Protein AF-A0A4Y8C9Y6-F1 (afdb_monomer_lite)

Foldseek 3Di:
DVVLLVVQLVVLCVQVPAQWDADPVRDIDHPDPVRCPCSVVDVLSSLRSLLRVLVVLLVVLLCCLQPPPDPVSLVVSLVSNLVSLVRNVCSVVSNVVDLQQDWDWDADPVRDTDIDGSVVVVVCVVPVVNVVVVVVVVVLSVQLSVCSNVSPSPSDD

Radius of gyration: 19.3 Å; chains: 1; bounding box: 46×31×55 Å

Structure (mmCIF, N/CA/C/O backbone):
data_AF-A0A4Y8C9Y6-F1
#
_entry.id   AF-A0A4Y8C9Y6-F1
#
loop_
_atom_site.group_PDB
_atom_site.id
_atom_site.type_symbol
_atom_site.label_atom_id
_atom_site.label_alt_id
_atom_site.label_comp_id
_atom_site.label_asym_id
_atom_site.label_entity_id
_atom_site.label_seq_id
_atom_site.pdbx_PDB_ins_code
_atom_site.Cartn_x
_atom_site.Cartn_y
_atom_site.Cartn_z
_atom_site.occupancy
_atom_site.B_iso_or_equiv
_atom_site.auth_seq_id
_atom_site.auth_comp_id
_atom_site.auth_asym_id
_atom_site.auth_atom_id
_atom_site.pdbx_PDB_model_num
ATOM 1 N N . TYR A 1 1 ? -17.500 -7.269 -3.428 1.00 87.00 1 TYR A N 1
ATOM 2 C CA . TYR A 1 1 ? -16.064 -6.973 -3.212 1.00 87.00 1 TYR A CA 1
ATOM 3 C C . TYR A 1 1 ? -15.171 -7.367 -4.379 1.00 87.00 1 TYR A C 1
ATOM 5 O O . TYR A 1 1 ? -14.105 -6.780 -4.481 1.00 87.00 1 TYR A O 1
ATOM 13 N N . LEU A 1 2 ? -15.595 -8.284 -5.264 1.00 94.50 2 LEU A N 1
ATOM 14 C CA . LEU A 1 2 ? -14.816 -8.652 -6.450 1.00 94.50 2 LEU A CA 1
ATOM 15 C C . LEU A 1 2 ? -14.396 -7.427 -7.280 1.00 94.50 2 LEU A C 1
ATOM 17 O O . LEU A 1 2 ? -13.225 -7.300 -7.587 1.00 94.50 2 LEU A O 1
ATOM 21 N N . GLY A 1 3 ? -15.302 -6.473 -7.530 1.00 95.94 3 GLY A N 1
ATOM 22 C CA . GLY A 1 3 ? -14.956 -5.238 -8.251 1.00 95.94 3 GLY A CA 1
ATOM 23 C C . GLY A 1 3 ? -13.822 -4.432 -7.602 1.00 95.94 3 GLY A C 1
ATOM 24 O O . GLY A 1 3 ? -12.874 -4.071 -8.280 1.00 95.94 3 GLY A O 1
ATOM 25 N N . VAL A 1 4 ? -13.863 -4.216 -6.280 1.00 96.88 4 VAL A N 1
ATOM 26 C CA . VAL A 1 4 ? -12.798 -3.496 -5.547 1.00 96.88 4 VAL A CA 1
ATOM 27 C C . VAL A 1 4 ? -11.464 -4.235 -5.643 1.00 96.88 4 VAL A C 1
ATOM 29 O O . VAL A 1 4 ? -10.428 -3.617 -5.862 1.00 96.88 4 VAL A O 1
ATOM 32 N N . PHE A 1 5 ? -11.502 -5.562 -5.515 1.00 97.81 5 PHE A N 1
ATOM 33 C CA . PHE A 1 5 ? -10.317 -6.399 -5.658 1.00 97.81 5 PHE A CA 1
ATOM 34 C C . PHE A 1 5 ? -9.719 -6.298 -7.067 1.00 97.81 5 PHE A C 1
ATOM 36 O O . PHE A 1 5 ? -8.530 -6.025 -7.198 1.00 97.81 5 PHE A O 1
ATOM 43 N N . LEU A 1 6 ? -10.543 -6.458 -8.109 1.00 96.88 6 LEU A N 1
ATOM 44 C CA . LEU A 1 6 ? -10.109 -6.389 -9.507 1.00 96.88 6 LEU A CA 1
ATOM 45 C C . LEU A 1 6 ? -9.562 -5.004 -9.870 1.00 96.88 6 LEU A C 1
ATOM 47 O O . LEU A 1 6 ? -8.532 -4.921 -10.530 1.00 96.88 6 LEU A O 1
ATOM 51 N N . ILE A 1 7 ? -10.18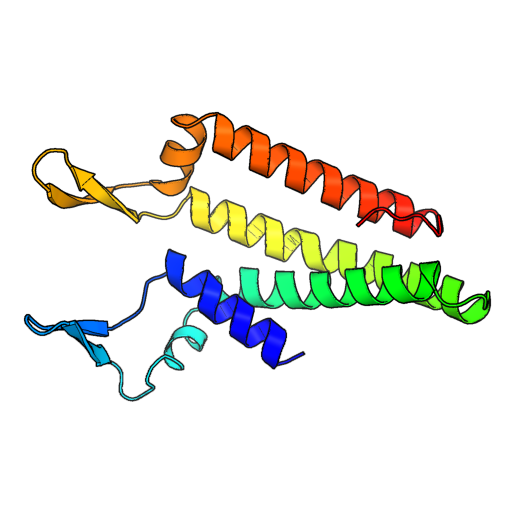9 -3.926 -9.384 1.00 96.50 7 ILE A N 1
ATOM 52 C CA . ILE A 1 7 ? -9.666 -2.561 -9.545 1.00 96.50 7 ILE A CA 1
ATOM 53 C C . ILE A 1 7 ? -8.294 -2.442 -8.880 1.00 96.50 7 ILE A C 1
ATOM 55 O O . ILE A 1 7 ? -7.378 -1.887 -9.474 1.00 96.50 7 ILE A O 1
ATOM 59 N N . GLY A 1 8 ? -8.115 -2.988 -7.677 1.00 96.88 8 GLY A N 1
ATOM 60 C CA . GLY A 1 8 ? -6.812 -2.956 -7.019 1.00 96.88 8 GLY A CA 1
ATOM 61 C C . GLY A 1 8 ? -5.736 -3.755 -7.740 1.00 96.88 8 GLY A C 1
ATOM 62 O O . GLY A 1 8 ? -4.610 -3.278 -7.835 1.00 96.88 8 GLY A O 1
ATOM 63 N N . VAL A 1 9 ? -6.076 -4.915 -8.305 1.00 96.75 9 VAL A N 1
ATOM 64 C CA . VAL A 1 9 ? -5.164 -5.683 -9.169 1.00 96.75 9 VAL A CA 1
ATOM 65 C C . VAL A 1 9 ? -4.788 -4.874 -10.412 1.00 96.75 9 VAL A C 1
ATOM 67 O O . VAL A 1 9 ? -3.606 -4.777 -10.729 1.00 96.75 9 VAL A O 1
ATOM 70 N N . ALA A 1 10 ? -5.764 -4.242 -11.069 1.00 94.88 10 ALA A N 1
ATOM 71 C CA . ALA A 1 10 ? -5.527 -3.406 -12.244 1.00 94.88 10 ALA A CA 1
ATOM 72 C C . ALA A 1 10 ? -4.668 -2.170 -11.923 1.00 94.88 10 ALA A C 1
ATOM 74 O O . ALA A 1 10 ? -3.769 -1.831 -12.676 1.00 94.88 10 ALA A O 1
ATOM 75 N N . VAL A 1 11 ? -4.870 -1.513 -10.777 1.00 95.94 11 VAL A N 1
ATOM 76 C CA . VAL A 1 11 ? -3.994 -0.403 -10.357 1.00 95.94 11 VAL A CA 1
ATOM 77 C C . VAL A 1 11 ? -2.591 -0.914 -10.015 1.00 95.94 11 VAL A C 1
ATOM 79 O O . VAL A 1 11 ? -1.598 -0.242 -10.282 1.00 95.94 11 VAL A O 1
ATOM 82 N N . SER A 1 12 ? -2.485 -2.119 -9.453 1.00 95.69 12 SER A N 1
ATOM 83 C CA . SER A 1 12 ? -1.194 -2.744 -9.158 1.00 95.69 12 SER A CA 1
ATOM 84 C C . SER A 1 12 ? -0.390 -3.047 -10.426 1.00 95.69 12 SER A C 1
ATOM 86 O O . SER A 1 12 ? 0.842 -2.986 -10.400 1.00 95.69 12 SER A O 1
ATOM 88 N N . SER A 1 13 ? -1.063 -3.293 -11.557 1.00 94.19 13 SER A N 1
ATOM 89 C CA . SER A 1 13 ? -0.397 -3.561 -12.834 1.00 94.19 13 SER A CA 1
ATOM 90 C C . SER A 1 13 ? 0.336 -2.366 -13.428 1.00 94.19 13 SER A C 1
ATOM 92 O O . SER A 1 13 ? 1.277 -2.563 -14.192 1.00 94.19 13 SER A O 1
ATOM 94 N N . PHE A 1 14 ? 0.028 -1.139 -12.999 1.00 92.31 14 PHE A N 1
ATOM 95 C CA . PHE A 1 14 ? 0.869 0.019 -13.323 1.00 92.31 14 PHE A CA 1
ATOM 96 C C . PHE A 1 14 ? 2.283 -0.095 -12.743 1.00 92.31 14 PHE A C 1
ATOM 98 O O . PHE A 1 14 ? 3.205 0.536 -13.254 1.00 92.31 14 PHE A O 1
ATOM 105 N N . PHE A 1 15 ? 2.459 -0.908 -11.698 1.00 92.44 15 PHE A N 1
ATOM 106 C CA . PHE A 1 15 ? 3.760 -1.196 -11.110 1.00 92.44 15 PHE A CA 1
ATOM 107 C C . PHE A 1 15 ? 4.326 -2.519 -11.626 1.00 92.44 15 PHE A C 1
ATOM 109 O O . PHE A 1 15 ? 5.498 -2.554 -11.984 1.00 92.44 15 PHE A O 1
ATOM 116 N N . SER A 1 16 ? 3.543 -3.609 -11.691 1.00 91.31 16 SER A N 1
ATOM 117 C CA . SER A 1 16 ? 4.047 -4.905 -12.195 1.00 91.31 16 SER A CA 1
ATOM 118 C C . SER A 1 16 ? 4.290 -4.959 -13.702 1.00 91.31 16 SER A C 1
ATOM 120 O O . SER A 1 16 ? 5.104 -5.783 -14.120 1.00 91.31 16 SER A O 1
ATOM 122 N N . GLY A 1 17 ? 3.649 -4.091 -14.483 1.00 88.06 17 GLY A N 1
ATOM 123 C CA . GLY A 1 17 ? 3.651 -4.120 -15.943 1.00 88.06 17 GLY A CA 1
ATOM 124 C C . GLY A 1 17 ? 2.401 -4.795 -16.518 1.00 88.06 17 GLY A C 1
ATOM 125 O O . GLY A 1 17 ? 1.629 -5.451 -15.818 1.00 88.06 17 GLY A O 1
ATOM 126 N N . SER A 1 18 ? 2.169 -4.604 -17.815 1.00 87.25 18 SER A N 1
ATOM 127 C CA . SER A 1 18 ? 1.077 -5.239 -18.564 1.00 87.25 18 SER A CA 1
ATOM 128 C C . SER A 1 18 ? 1.548 -5.562 -19.982 1.00 87.25 18 SER A C 1
ATOM 130 O O . SER A 1 18 ? 2.314 -4.799 -20.569 1.00 87.25 18 SER A O 1
ATOM 132 N N . GLU A 1 19 ? 1.112 -6.697 -20.526 1.00 88.62 19 GLU A N 1
ATOM 133 C CA . GLU A 1 19 ? 1.584 -7.226 -21.812 1.00 88.62 19 GLU A CA 1
ATOM 134 C C . GLU A 1 19 ? 0.778 -6.647 -22.984 1.00 88.62 19 GLU A C 1
ATOM 136 O O . GLU A 1 19 ? -0.068 -7.313 -23.589 1.00 88.62 19 GLU A O 1
ATOM 141 N N . PHE A 1 20 ? 1.033 -5.382 -23.318 1.00 91.12 20 PHE A N 1
ATOM 142 C CA . PHE A 1 20 ? 0.455 -4.746 -24.500 1.00 91.12 20 PHE A CA 1
ATOM 143 C C . PHE A 1 20 ? 1.507 -3.990 -25.311 1.00 91.12 20 PHE A C 1
ATOM 145 O O . PHE A 1 20 ? 2.493 -3.490 -24.775 1.00 91.12 20 PHE A O 1
ATOM 152 N N . ILE A 1 21 ? 1.276 -3.899 -26.620 1.00 91.69 21 ILE A N 1
ATOM 153 C CA . ILE A 1 21 ? 2.116 -3.149 -27.554 1.00 91.69 21 ILE A CA 1
ATOM 154 C C . ILE A 1 21 ? 1.263 -2.070 -28.209 1.00 91.69 21 ILE A C 1
ATOM 156 O O . ILE A 1 21 ? 0.139 -2.333 -28.647 1.00 91.69 21 ILE A O 1
ATOM 160 N N . LEU A 1 22 ? 1.816 -0.862 -28.280 1.00 93.31 22 LEU A N 1
ATOM 161 C CA . LEU A 1 22 ? 1.250 0.263 -29.009 1.00 93.31 22 LEU A CA 1
ATOM 162 C C . LEU A 1 22 ? 1.887 0.324 -30.403 1.00 93.31 22 LEU A C 1
ATOM 164 O O . LEU A 1 22 ? 3.112 0.299 -30.512 1.00 93.31 22 LEU A O 1
ATOM 168 N N . ASN A 1 23 ? 1.077 0.389 -31.460 1.00 91.38 23 ASN A N 1
ATOM 169 C CA . ASN A 1 23 ? 1.594 0.568 -32.820 1.00 91.38 23 ASN A CA 1
ATOM 170 C C . ASN A 1 23 ? 1.791 2.056 -33.180 1.00 91.38 23 ASN A C 1
ATOM 172 O O . ASN A 1 23 ? 1.380 2.946 -32.437 1.00 91.38 23 ASN A O 1
ATOM 176 N N . GLU A 1 24 ? 2.372 2.329 -34.353 1.00 92.94 24 GLU A N 1
ATOM 177 C CA . GLU A 1 24 ? 2.634 3.694 -34.859 1.00 92.94 24 GLU A CA 1
ATOM 178 C C . GLU A 1 24 ? 1.369 4.558 -35.021 1.00 92.94 24 GLU A C 1
ATOM 180 O O . GLU A 1 24 ? 1.442 5.782 -35.094 1.00 92.94 24 GLU A O 1
ATOM 185 N N . HIS A 1 25 ? 0.194 3.930 -35.048 1.00 94.12 25 HIS A N 1
ATOM 186 C CA . HIS A 1 25 ? -1.107 4.588 -35.145 1.00 94.12 25 HIS A CA 1
ATOM 187 C C . HIS A 1 25 ? -1.836 4.675 -33.792 1.00 94.12 25 HIS A C 1
ATOM 189 O O . HIS A 1 25 ? -3.024 4.988 -33.759 1.00 94.12 25 HIS A O 1
ATOM 195 N N . ASN A 1 26 ? -1.142 4.416 -32.679 1.00 90.69 26 ASN A N 1
ATOM 196 C CA . ASN A 1 26 ? -1.676 4.424 -31.313 1.00 90.69 26 ASN A CA 1
ATOM 197 C C . ASN A 1 26 ? -2.783 3.390 -31.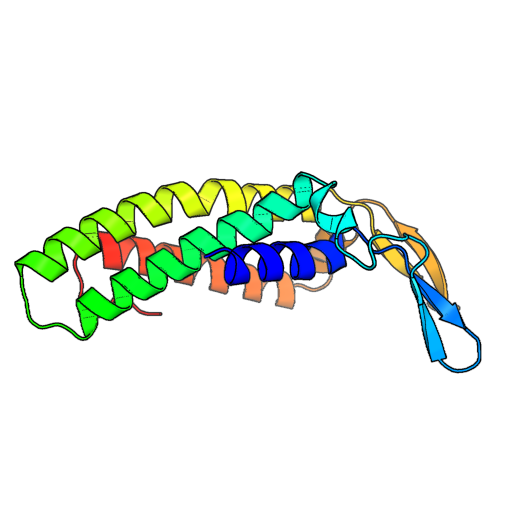034 1.00 90.69 26 ASN A C 1
ATOM 199 O O . ASN A 1 26 ? -3.573 3.557 -30.103 1.00 90.69 26 ASN A O 1
ATOM 203 N N . PHE A 1 27 ? -2.838 2.296 -31.794 1.00 93.44 27 PHE A N 1
ATOM 204 C CA . PHE A 1 27 ? -3.679 1.153 -31.448 1.00 93.44 27 PHE A CA 1
ATOM 205 C C . PHE A 1 27 ? -2.955 0.226 -30.477 1.00 93.44 27 PHE A C 1
ATOM 207 O O . PHE A 1 27 ? -1.795 -0.140 -30.679 1.00 93.44 27 PHE A O 1
ATOM 214 N N . VAL A 1 28 ? -3.679 -0.173 -29.433 1.00 92.25 28 VAL A N 1
ATOM 215 C CA . VAL A 1 28 ? -3.208 -1.105 -28.409 1.00 92.25 28 VAL A CA 1
ATOM 216 C C . VAL A 1 28 ? -3.525 -2.532 -28.840 1.00 92.25 28 VAL A C 1
ATOM 218 O O . VAL A 1 28 ? -4.681 -2.876 -29.087 1.00 92.25 28 VAL A O 1
ATOM 221 N N . SER A 1 29 ? -2.496 -3.369 -28.889 1.00 91.50 29 SER A N 1
ATOM 222 C CA . SER A 1 29 ? -2.608 -4.809 -29.111 1.00 91.50 29 SER A CA 1
ATOM 223 C C . SER A 1 29 ? -2.173 -5.563 -27.857 1.00 91.50 29 SER A C 1
ATOM 225 O O . SER A 1 29 ? -1.032 -5.449 -27.406 1.00 91.50 29 SER A O 1
ATOM 227 N N . TRP A 1 30 ? -3.097 -6.325 -27.276 1.00 91.25 30 TRP A N 1
ATOM 228 C CA . TRP A 1 30 ? -2.799 -7.217 -26.158 1.00 91.25 30 TRP A CA 1
ATOM 229 C C . TRP A 1 30 ? -2.002 -8.408 -26.672 1.00 91.25 30 TRP A C 1
ATOM 231 O O . TRP A 1 30 ? -2.400 -9.036 -27.652 1.00 91.25 30 TRP A O 1
ATOM 241 N N . GLN A 1 31 ? -0.884 -8.707 -26.021 1.00 91.81 31 GLN A N 1
ATOM 242 C CA . GLN A 1 31 ? -0.043 -9.844 -26.400 1.00 91.81 31 GLN A CA 1
ATOM 243 C C . GLN A 1 31 ? -0.544 -11.148 -25.774 1.00 91.81 31 GLN A C 1
ATOM 245 O O . GLN A 1 31 ? -0.310 -12.230 -26.308 1.00 91.81 31 GLN A O 1
ATOM 250 N N . ASN A 1 32 ? -1.280 -11.047 -24.668 1.00 90.56 32 ASN A N 1
ATOM 251 C CA . ASN A 1 32 ? -1.864 -12.184 -23.982 1.00 90.56 32 ASN A CA 1
ATOM 252 C C . ASN A 1 32 ? -3.306 -12.448 -24.463 1.00 90.56 32 ASN A C 1
ATOM 254 O O . ASN A 1 32 ? -4.100 -11.502 -24.518 1.00 90.56 32 ASN A O 1
ATOM 258 N N . PRO A 1 33 ? -3.705 -13.708 -24.741 1.00 92.12 33 PRO A N 1
ATOM 259 C CA . PRO A 1 33 ? -5.083 -14.049 -25.124 1.00 92.12 33 PRO A CA 1
ATOM 260 C C . PRO A 1 33 ? -6.121 -13.738 -24.034 1.00 92.12 33 PRO A C 1
ATOM 262 O O . PRO A 1 33 ? -7.320 -13.714 -24.306 1.00 92.12 33 PRO A O 1
ATOM 265 N N . LEU A 1 34 ? -5.674 -13.525 -22.796 1.00 92.00 34 LEU A N 1
ATOM 266 C CA . LEU A 1 34 ? -6.525 -13.210 -21.655 1.00 92.00 34 LEU A CA 1
ATOM 267 C C . LEU A 1 34 ? -6.841 -11.711 -21.505 1.00 92.00 34 LEU A C 1
ATOM 269 O O . LEU A 1 34 ? -7.644 -11.360 -20.638 1.00 92.00 34 LEU A O 1
ATOM 273 N N . HIS A 1 35 ? -6.269 -10.846 -22.354 1.00 88.19 35 HIS A N 1
ATOM 274 C CA . HIS A 1 35 ? -6.596 -9.416 -22.452 1.00 88.19 35 HIS A CA 1
ATOM 275 C C . HIS A 1 35 ? -6.623 -8.670 -21.099 1.00 88.19 35 HIS A C 1
ATOM 277 O O . HIS A 1 35 ? -7.534 -7.884 -20.828 1.00 88.19 35 HIS A O 1
ATOM 283 N N . GLY A 1 36 ? -5.648 -8.931 -20.229 1.00 87.69 36 GLY A N 1
ATOM 284 C CA . GLY A 1 36 ? -5.507 -8.314 -18.910 1.00 87.69 36 GLY A CA 1
ATOM 285 C C . GLY A 1 36 ? -5.907 -9.222 -17.745 1.00 87.69 36 GLY A C 1
ATOM 286 O O . GLY A 1 36 ? -5.547 -8.933 -16.603 1.00 87.69 36 GLY A O 1
ATOM 287 N N . LEU A 1 37 ? -6.607 -10.341 -17.973 1.00 91.31 37 LEU A N 1
ATOM 288 C CA . LEU A 1 37 ? -6.903 -11.289 -16.886 1.00 91.31 37 LEU A CA 1
ATOM 289 C C . LEU A 1 37 ? -5.646 -12.033 -16.406 1.00 91.31 37 LEU A C 1
ATOM 291 O O . LEU A 1 37 ? -5.615 -12.495 -15.264 1.00 91.31 37 LEU A O 1
ATOM 295 N N . GLU A 1 38 ? -4.585 -12.081 -17.215 1.00 91.75 38 GLU A N 1
ATOM 296 C CA . GLU A 1 38 ? -3.266 -12.586 -16.819 1.00 91.75 38 GLU A CA 1
ATOM 297 C C . GLU A 1 38 ? -2.653 -11.812 -15.644 1.00 91.75 38 GLU A C 1
ATOM 299 O O . GLU A 1 38 ? -1.838 -12.362 -14.906 1.00 91.75 38 GLU A O 1
ATOM 304 N N . LEU A 1 39 ? -3.095 -10.574 -15.391 1.00 92.12 39 LEU A N 1
ATOM 305 C CA . LEU A 1 39 ? -2.668 -9.784 -14.232 1.00 92.12 39 LEU A CA 1
ATOM 306 C C . LEU A 1 39 ? -3.009 -10.464 -12.900 1.00 92.12 39 LEU A C 1
ATOM 308 O O . LEU A 1 39 ? -2.346 -10.203 -11.894 1.00 92.12 39 LEU A O 1
ATOM 312 N N . LEU A 1 40 ? -4.016 -11.347 -12.892 1.00 93.75 40 LEU A N 1
ATOM 313 C CA . LEU A 1 40 ? -4.370 -12.172 -11.736 1.00 93.75 40 LEU A CA 1
ATOM 314 C C . LEU A 1 40 ? -3.365 -13.305 -11.493 1.00 93.75 40 LEU A C 1
ATOM 316 O O . LEU A 1 40 ? -3.272 -13.818 -10.385 1.00 93.75 40 LEU A O 1
ATOM 320 N N . LEU A 1 41 ? -2.573 -13.691 -12.492 1.00 93.56 41 LEU A N 1
ATOM 321 C CA . LEU A 1 41 ? -1.541 -14.717 -12.327 1.00 93.56 41 LEU A CA 1
ATOM 322 C C . LEU A 1 41 ? -0.331 -14.196 -11.540 1.00 93.56 41 LEU A C 1
ATOM 324 O O . LEU A 1 41 ? 0.460 -14.995 -11.042 1.00 93.56 41 LEU A O 1
ATOM 328 N N . ASN A 1 42 ? -0.196 -12.875 -11.381 1.00 93.50 42 ASN A N 1
ATOM 329 C CA . ASN A 1 42 ? 0.849 -12.270 -10.566 1.00 93.50 42 ASN A CA 1
ATOM 330 C C . ASN A 1 42 ? 0.375 -12.078 -9.107 1.00 93.50 42 ASN A C 1
ATOM 332 O O . ASN A 1 42 ? -0.416 -11.169 -8.833 1.00 93.50 42 ASN A O 1
ATOM 336 N N . PRO A 1 43 ? 0.893 -12.860 -8.138 1.00 94.25 43 PRO A N 1
ATOM 337 C CA . PRO A 1 43 ? 0.438 -12.802 -6.749 1.00 94.25 43 PRO A CA 1
ATOM 338 C C . PRO A 1 43 ? 0.773 -11.475 -6.056 1.00 94.25 43 PRO A C 1
ATOM 340 O O . PRO A 1 43 ? 0.092 -11.100 -5.102 1.00 94.25 43 PRO A O 1
ATOM 343 N N . PHE A 1 44 ? 1.773 -10.723 -6.527 1.00 94.44 44 PHE A N 1
ATOM 344 C CA . PHE A 1 44 ? 2.104 -9.420 -5.944 1.00 94.44 44 PHE A CA 1
ATOM 345 C C . PHE A 1 44 ? 0.997 -8.387 -6.177 1.00 94.44 44 PHE A C 1
ATOM 347 O O . PHE A 1 44 ? 0.758 -7.541 -5.311 1.00 94.44 44 PHE A O 1
ATOM 354 N N . ASN A 1 45 ? 0.239 -8.516 -7.273 1.00 96.12 45 ASN A N 1
ATOM 355 C CA . ASN A 1 45 ? -0.889 -7.629 -7.554 1.00 96.12 45 ASN A CA 1
ATOM 356 C C . ASN A 1 45 ? -2.012 -7.762 -6.511 1.00 96.12 45 ASN A C 1
ATOM 358 O O . ASN A 1 45 ? -2.809 -6.841 -6.305 1.00 96.12 45 ASN A O 1
ATOM 362 N N . TYR A 1 46 ? -2.062 -8.895 -5.805 1.00 97.31 46 TYR A N 1
ATOM 363 C CA . TYR A 1 46 ? -3.074 -9.148 -4.785 1.00 97.31 46 TYR A CA 1
ATOM 364 C C . TYR A 1 46 ? -2.839 -8.326 -3.522 1.00 97.31 46 TYR A C 1
ATOM 366 O O . TYR A 1 46 ? -3.796 -8.094 -2.787 1.00 97.31 46 TYR A O 1
ATOM 374 N N . LEU A 1 47 ? -1.613 -7.847 -3.278 1.00 97.69 47 LEU A N 1
ATOM 375 C CA . LEU A 1 47 ? -1.310 -6.996 -2.127 1.00 97.69 47 LEU A CA 1
ATOM 376 C C . LEU A 1 47 ? -2.167 -5.724 -2.166 1.00 97.69 47 LEU A C 1
ATOM 378 O O . LEU A 1 47 ? -2.914 -5.455 -1.225 1.00 97.69 47 LEU A O 1
ATOM 382 N N . LEU A 1 48 ? -2.165 -4.997 -3.289 1.00 97.44 48 LEU A N 1
ATOM 383 C CA . LEU A 1 48 ? -3.014 -3.811 -3.435 1.00 97.44 48 LEU A CA 1
ATOM 384 C C . LEU A 1 48 ? -4.501 -4.174 -3.548 1.00 97.44 48 LEU A C 1
ATOM 386 O O . LEU A 1 48 ? -5.341 -3.513 -2.934 1.00 97.44 48 LEU A O 1
ATOM 390 N N . GLY A 1 49 ? -4.833 -5.246 -4.278 1.00 97.38 49 GLY A N 1
ATOM 391 C CA . GLY A 1 49 ? -6.206 -5.747 -4.400 1.00 97.38 49 GLY A CA 1
ATOM 392 C C . GLY A 1 49 ? -6.871 -6.003 -3.045 1.00 97.38 49 GLY A C 1
ATOM 393 O O . GLY A 1 49 ? -7.974 -5.519 -2.778 1.00 97.38 49 GLY A O 1
ATOM 394 N N . LEU A 1 50 ? -6.190 -6.730 -2.160 1.00 98.00 50 LEU A N 1
ATOM 395 C CA . LEU A 1 50 ? -6.683 -7.046 -0.821 1.00 98.00 50 LEU A CA 1
ATOM 396 C C . LEU A 1 50 ? -6.660 -5.826 0.101 1.00 98.00 50 LEU A C 1
ATOM 398 O O . LEU A 1 50 ? -7.635 -5.617 0.829 1.00 98.00 50 LEU A O 1
ATOM 402 N N . ALA A 1 51 ? -5.621 -4.985 0.033 1.00 97.50 51 ALA A N 1
ATOM 403 C CA . ALA A 1 51 ? -5.578 -3.733 0.787 1.00 97.50 51 ALA A CA 1
ATOM 404 C C . ALA A 1 51 ? -6.821 -2.871 0.500 1.00 97.50 51 ALA A C 1
ATOM 406 O O . ALA A 1 51 ? -7.512 -2.452 1.429 1.00 97.50 51 ALA A O 1
ATOM 407 N N . LEU A 1 52 ? -7.191 -2.687 -0.771 1.00 97.12 52 LEU A N 1
ATOM 408 C CA . LEU A 1 52 ? -8.374 -1.901 -1.132 1.00 97.12 52 LEU A CA 1
ATOM 409 C C . LEU A 1 52 ? -9.692 -2.542 -0.679 1.00 97.12 52 LEU A C 1
ATOM 411 O O . LEU A 1 52 ? -10.610 -1.824 -0.280 1.00 97.12 52 LEU A O 1
ATOM 415 N N . VAL A 1 53 ? -9.801 -3.875 -0.664 1.00 97.94 53 VAL A N 1
ATOM 416 C CA . VAL A 1 53 ? -10.989 -4.557 -0.116 1.00 97.94 53 VAL A CA 1
ATOM 417 C C . VAL A 1 53 ? -11.167 -4.252 1.372 1.00 97.94 53 VAL A C 1
ATOM 419 O O . VAL A 1 53 ? -12.283 -3.933 1.799 1.00 97.94 53 VAL A O 1
ATOM 422 N N . PHE A 1 54 ? -10.099 -4.344 2.167 1.00 96.69 54 PHE A N 1
ATOM 423 C CA . PHE A 1 54 ? -10.168 -4.043 3.600 1.00 96.69 54 PHE A CA 1
ATOM 424 C C . PHE A 1 54 ? -10.390 -2.555 3.861 1.00 96.69 54 PHE A C 1
ATOM 426 O O . PHE A 1 54 ? -11.195 -2.214 4.728 1.00 96.69 54 PHE A O 1
ATOM 433 N N . LEU 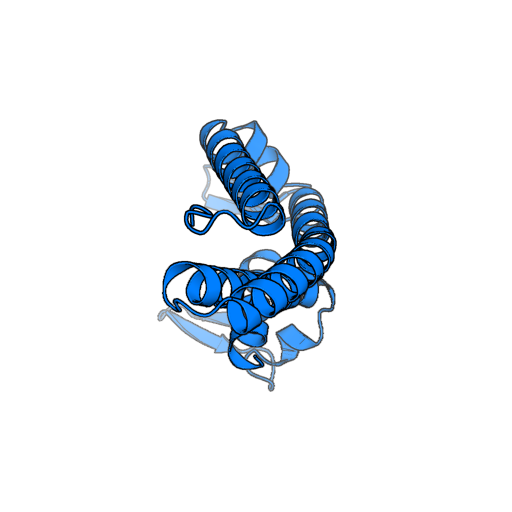A 1 55 ? -9.779 -1.683 3.057 1.00 94.62 55 LEU A N 1
ATOM 434 C CA . LEU A 1 55 ? -10.002 -0.242 3.127 1.00 94.62 55 LEU A CA 1
ATOM 435 C C . LEU A 1 55 ? -11.463 0.124 2.830 1.00 94.62 55 LEU A C 1
ATOM 437 O O . LEU A 1 55 ? -12.081 0.861 3.593 1.00 94.62 55 LEU A O 1
ATOM 441 N N . ALA A 1 56 ? -12.064 -0.452 1.786 1.00 95.31 56 ALA A N 1
ATOM 442 C CA . ALA A 1 56 ? -13.470 -0.216 1.457 1.00 95.31 56 ALA A CA 1
ATOM 443 C C . ALA A 1 56 ? -14.416 -0.664 2.587 1.00 95.31 56 ALA A C 1
ATOM 445 O O . ALA A 1 56 ? -15.417 -0.006 2.873 1.00 95.31 56 ALA A O 1
ATOM 446 N N . ARG A 1 57 ? -14.100 -1.772 3.270 1.00 94.12 57 ARG A N 1
ATOM 447 C CA . ARG A 1 57 ? -14.865 -2.235 4.443 1.00 94.12 57 ARG A CA 1
ATOM 448 C C . ARG A 1 57 ? -14.691 -1.322 5.650 1.00 94.12 57 ARG A C 1
ATOM 450 O O . ARG A 1 57 ? -15.657 -1.105 6.376 1.00 94.12 57 ARG A O 1
ATOM 457 N N . LEU A 1 58 ? -13.480 -0.812 5.860 1.00 92.50 58 LEU A N 1
ATOM 458 C CA . LEU A 1 58 ? -13.168 0.145 6.916 1.00 92.50 58 LEU A CA 1
ATOM 459 C C . LEU A 1 58 ? -13.975 1.433 6.720 1.00 92.50 58 LEU A C 1
ATOM 461 O O . LEU A 1 58 ? -14.676 1.846 7.641 1.00 92.50 58 LEU A O 1
ATOM 465 N N . LEU A 1 59 ? -13.965 1.990 5.506 1.00 91.25 59 LEU A N 1
ATOM 466 C CA . LEU A 1 59 ? -14.755 3.170 5.141 1.00 91.25 59 LEU A CA 1
ATOM 467 C C . LEU A 1 59 ? -16.259 2.923 5.306 1.00 91.25 59 LEU A C 1
ATOM 469 O O . LEU A 1 59 ? -16.957 3.748 5.887 1.00 91.25 59 LEU A O 1
ATOM 473 N N . GLY A 1 60 ? -16.760 1.760 4.880 1.00 92.44 60 GLY A N 1
ATOM 474 C CA . GLY A 1 60 ? -18.163 1.392 5.089 1.00 92.44 60 GLY A CA 1
ATOM 475 C C . GLY A 1 60 ? -18.547 1.294 6.571 1.00 92.44 60 GLY A C 1
ATOM 476 O O . GLY A 1 60 ? -19.604 1.775 6.972 1.00 92.44 60 GLY A O 1
ATOM 477 N N . ALA A 1 61 ? -17.682 0.715 7.410 1.00 91.88 61 ALA A N 1
ATOM 478 C CA . ALA A 1 61 ? -17.912 0.645 8.853 1.00 91.88 61 ALA A CA 1
ATOM 479 C C . ALA A 1 61 ? -17.902 2.038 9.503 1.00 91.88 61 ALA A C 1
ATOM 481 O O . ALA A 1 61 ? -18.786 2.338 10.307 1.00 91.88 61 ALA A O 1
ATOM 482 N N . ALA A 1 62 ? -16.954 2.897 9.121 1.00 89.38 62 ALA A N 1
ATOM 483 C CA . ALA A 1 62 ? -16.895 4.282 9.582 1.00 89.38 62 ALA A CA 1
ATOM 484 C C . ALA A 1 62 ? -18.144 5.074 9.157 1.00 89.38 62 ALA A C 1
ATOM 486 O O . ALA A 1 62 ? -18.739 5.778 9.974 1.00 89.38 62 ALA A O 1
ATOM 487 N N . TYR A 1 63 ? -18.609 4.885 7.919 1.00 90.94 63 TYR A N 1
ATOM 488 C CA . TYR A 1 63 ? -19.844 5.490 7.424 1.00 90.94 63 TYR A CA 1
ATOM 489 C C . TYR A 1 63 ? -21.056 5.100 8.280 1.00 90.94 63 TYR A C 1
ATOM 491 O O . TYR A 1 63 ? -21.818 5.979 8.686 1.00 90.94 63 TYR A O 1
ATOM 499 N N . PHE A 1 64 ? -21.217 3.812 8.611 1.00 90.94 64 PHE A N 1
ATOM 500 C CA . PHE A 1 64 ? -22.307 3.363 9.484 1.00 90.94 64 PHE A CA 1
ATOM 501 C C . PHE A 1 64 ? -22.221 3.969 10.886 1.00 90.94 64 PHE A C 1
ATOM 503 O O . PHE A 1 64 ? -23.243 4.390 11.418 1.00 90.94 64 PHE A O 1
ATOM 510 N N . MET A 1 65 ? -21.020 4.065 11.465 1.00 88.06 65 MET A N 1
ATOM 511 C CA . MET A 1 65 ? -20.819 4.678 12.784 1.00 88.06 65 MET A CA 1
ATOM 512 C C . MET A 1 65 ? -21.169 6.171 12.824 1.00 88.06 65 MET A C 1
ATOM 514 O O . MET A 1 65 ? -21.513 6.674 13.893 1.00 88.06 65 MET A O 1
ATOM 518 N N . ASN A 1 66 ? -21.039 6.877 11.698 1.00 88.44 66 ASN A N 1
ATOM 519 C CA . ASN A 1 66 ? -21.279 8.318 11.623 1.00 88.44 66 ASN A CA 1
ATOM 520 C C . ASN A 1 66 ? -22.731 8.661 11.243 1.00 88.44 66 ASN A C 1
ATOM 522 O O . ASN A 1 66 ? -23.271 9.653 11.720 1.00 88.44 66 ASN A O 1
ATOM 526 N N . ASN A 1 67 ? -23.376 7.838 10.408 1.00 90.25 67 ASN A N 1
ATOM 527 C CA . ASN A 1 67 ? -24.690 8.160 9.834 1.00 90.25 67 ASN A CA 1
ATOM 528 C C . ASN A 1 67 ? -25.866 7.423 10.486 1.00 90.25 67 ASN A C 1
ATOM 530 O O . ASN A 1 67 ? -27.007 7.851 10.323 1.00 90.25 67 ASN A O 1
ATOM 534 N N . ILE A 1 68 ? -25.627 6.321 11.202 1.00 90.50 68 ILE A N 1
ATOM 535 C CA . ILE A 1 68 ? -26.697 5.538 11.829 1.00 90.50 68 ILE A CA 1
ATOM 536 C C . ILE A 1 68 ? -26.661 5.745 13.342 1.00 90.50 68 ILE A C 1
ATOM 538 O O . ILE A 1 68 ? -25.710 5.346 14.013 1.00 90.50 68 ILE A O 1
ATOM 542 N N . ASN A 1 69 ? -27.728 6.333 13.888 1.00 89.12 69 ASN A N 1
ATOM 543 C CA . ASN A 1 69 ? -27.882 6.556 15.325 1.00 89.12 69 ASN A CA 1
ATOM 544 C C . ASN A 1 69 ? -28.484 5.325 16.028 1.00 89.12 69 ASN A C 1
ATOM 546 O O . ASN A 1 69 ? -29.592 5.376 16.557 1.00 89.12 69 ASN A O 1
ATOM 550 N N . ASP A 1 70 ? -27.760 4.205 15.980 1.00 92.50 70 ASP A N 1
ATOM 551 C CA . ASP A 1 70 ? -28.107 2.959 16.670 1.00 92.50 70 ASP A CA 1
ATOM 552 C C . ASP A 1 70 ? -26.863 2.386 17.365 1.00 92.50 70 ASP A C 1
ATOM 554 O O . ASP A 1 70 ? -25.824 2.139 16.742 1.00 92.50 70 ASP A O 1
ATOM 558 N N . GLU A 1 71 ? -26.968 2.173 18.675 1.00 89.81 71 GLU A N 1
ATOM 559 C CA . GLU A 1 71 ? -25.849 1.744 19.514 1.00 89.81 71 GLU A CA 1
ATOM 560 C C . GLU A 1 71 ? -25.379 0.315 19.194 1.00 89.81 71 GLU A C 1
ATOM 562 O O . GLU A 1 71 ? -24.174 0.045 19.157 1.00 89.81 71 GLU A O 1
ATOM 567 N N . ASN A 1 72 ? -26.300 -0.592 18.855 1.00 93.56 72 ASN A N 1
ATOM 568 C CA . ASN A 1 72 ? -25.960 -1.963 18.477 1.00 93.56 72 ASN A CA 1
ATOM 569 C C . ASN A 1 72 ? -25.203 -1.997 17.146 1.00 93.56 72 ASN A C 1
ATOM 571 O O . ASN A 1 72 ? -24.213 -2.728 17.003 1.00 93.56 72 ASN A O 1
ATOM 575 N N . ILE A 1 73 ? -25.648 -1.204 16.167 1.00 91.19 73 ILE A N 1
ATOM 576 C CA . ILE A 1 73 ? -24.971 -1.066 14.872 1.00 91.19 73 ILE A CA 1
ATOM 577 C C . ILE A 1 73 ? -23.590 -0.446 15.075 1.00 91.19 73 ILE A C 1
ATOM 579 O O . ILE A 1 73 ? -22.610 -0.970 14.537 1.00 91.19 73 ILE A O 1
ATOM 583 N N . LYS A 1 74 ? -23.481 0.595 15.906 1.00 90.06 74 LYS A N 1
ATOM 584 C CA . LYS A 1 74 ? -22.208 1.257 16.211 1.00 90.06 74 LYS A CA 1
ATOM 585 C C . LYS A 1 74 ? -21.187 0.299 16.830 1.00 90.06 74 LYS A C 1
ATOM 587 O O . LYS A 1 74 ? -20.053 0.236 16.353 1.00 90.06 74 LYS A O 1
ATOM 592 N N . ILE A 1 75 ? -21.576 -0.498 17.828 1.00 90.94 75 ILE A N 1
ATOM 593 C CA . ILE A 1 75 ? -20.682 -1.481 18.471 1.00 90.94 75 ILE A CA 1
ATOM 594 C C . ILE A 1 75 ? -20.208 -2.537 17.460 1.00 90.94 75 ILE A C 1
ATOM 596 O O . ILE A 1 75 ? -19.020 -2.878 17.402 1.00 90.94 75 ILE A O 1
ATOM 600 N N . ARG A 1 76 ? -21.117 -3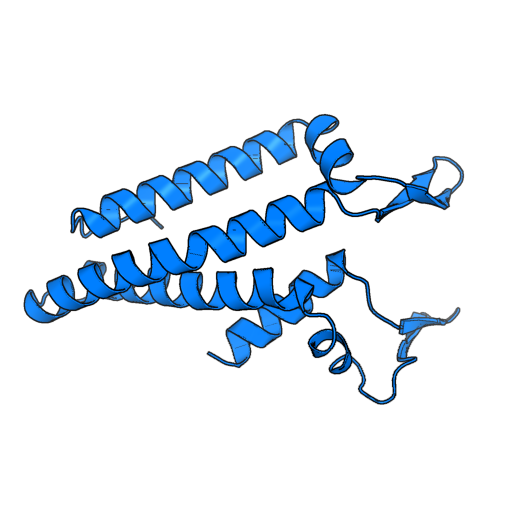.042 16.615 1.00 92.50 76 ARG A N 1
ATOM 601 C CA . ARG A 1 76 ? -20.777 -4.020 15.568 1.00 92.50 76 ARG A CA 1
ATOM 602 C C . ARG A 1 76 ? -19.839 -3.428 14.519 1.00 92.50 76 ARG A C 1
ATOM 604 O O . ARG A 1 76 ? -18.868 -4.087 14.136 1.00 92.50 76 ARG A O 1
ATOM 611 N N . ALA A 1 77 ? -20.111 -2.205 14.076 1.00 92.19 77 ALA A N 1
ATOM 612 C CA . ALA A 1 77 ? -19.295 -1.490 13.106 1.00 92.19 77 ALA A CA 1
ATOM 613 C C . ALA A 1 77 ? -17.892 -1.208 13.659 1.00 92.19 77 ALA A C 1
ATOM 615 O O . ALA A 1 77 ? -16.920 -1.499 12.971 1.00 92.19 77 ALA A O 1
ATOM 616 N N . MET A 1 78 ? -17.766 -0.794 14.924 1.00 90.94 78 MET A N 1
ATOM 617 C CA . MET A 1 78 ? -16.475 -0.591 15.595 1.00 90.94 78 MET A CA 1
ATOM 618 C C . MET A 1 78 ? -15.630 -1.874 15.622 1.00 90.94 78 MET A C 1
ATOM 620 O O . MET A 1 78 ? -14.449 -1.860 15.267 1.00 90.94 78 MET A O 1
ATOM 624 N N . LYS A 1 79 ? -16.238 -3.020 15.962 1.00 91.50 79 LYS A N 1
ATOM 625 C CA . LYS A 1 79 ? -15.543 -4.320 15.942 1.00 91.50 79 LYS A CA 1
ATOM 626 C C . LYS A 1 79 ? -15.082 -4.696 14.532 1.00 91.50 79 LYS A C 1
ATOM 628 O O . LYS A 1 79 ? -13.972 -5.195 14.354 1.00 91.50 79 LYS A O 1
ATOM 633 N N . LYS A 1 80 ? -15.922 -4.466 13.516 1.00 92.69 80 LYS A N 1
ATOM 634 C CA . LYS A 1 80 ? -15.556 -4.719 12.114 1.00 92.69 80 LYS A CA 1
ATOM 635 C C . LYS A 1 80 ? -14.474 -3.762 11.629 1.00 92.69 80 LYS A C 1
ATOM 637 O O . LYS A 1 80 ? -13.582 -4.217 10.920 1.00 92.69 80 LYS A O 1
ATOM 642 N N . LEU A 1 81 ? -14.519 -2.494 12.019 1.00 93.00 81 LEU A N 1
ATOM 643 C CA . LEU A 1 81 ? -13.495 -1.505 11.705 1.00 93.00 81 LEU A CA 1
ATOM 644 C C . LEU A 1 81 ? -12.137 -1.993 12.214 1.00 93.00 81 LEU A C 1
ATOM 646 O O . LEU A 1 81 ? -11.229 -2.153 11.411 1.00 93.00 81 LEU A O 1
ATOM 650 N N . MET A 1 82 ? -12.034 -2.365 13.494 1.00 90.75 82 MET A N 1
ATOM 651 C CA . MET A 1 82 ? -10.785 -2.858 14.088 1.00 90.75 82 MET A CA 1
ATOM 652 C C . MET A 1 82 ? -10.212 -4.081 13.351 1.00 90.75 82 MET A C 1
ATOM 654 O O . MET A 1 82 ? -9.027 -4.105 13.023 1.00 90.75 82 MET A O 1
ATOM 658 N N . ILE A 1 83 ? -11.052 -5.074 13.036 1.00 93.88 83 ILE A N 1
ATOM 659 C CA . ILE A 1 83 ? -10.618 -6.277 12.306 1.00 93.88 83 ILE A CA 1
ATOM 660 C C . ILE A 1 83 ? -10.114 -5.913 10.903 1.00 93.88 83 ILE A C 1
ATOM 662 O O . ILE A 1 83 ? -9.054 -6.380 10.493 1.00 93.88 83 ILE A O 1
ATOM 666 N N . ASN A 1 84 ? -10.851 -5.080 10.160 1.00 94.81 84 ASN A N 1
ATOM 667 C CA . ASN A 1 84 ? -10.441 -4.695 8.808 1.00 94.81 84 ASN A CA 1
ATOM 668 C C . ASN A 1 84 ? -9.188 -3.807 8.819 1.00 94.81 84 ASN A C 1
ATOM 670 O O . ASN A 1 84 ? -8.375 -3.950 7.915 1.00 94.81 84 ASN A O 1
ATOM 674 N N . SER A 1 85 ? -8.981 -2.961 9.833 1.00 92.44 85 SER A N 1
ATOM 675 C CA . SER A 1 85 ? -7.748 -2.174 9.993 1.00 92.44 85 SER A CA 1
ATOM 676 C C . SER A 1 85 ? -6.516 -3.062 10.171 1.00 92.44 85 SER A C 1
ATOM 678 O O . SER A 1 85 ? -5.506 -2.856 9.501 1.00 92.44 85 SER A O 1
ATOM 680 N N . ILE A 1 86 ? -6.611 -4.081 11.035 1.00 93.56 86 ILE A N 1
ATOM 681 C CA . ILE A 1 86 ? -5.516 -5.037 11.268 1.00 93.56 86 ILE A CA 1
ATOM 682 C C . ILE A 1 86 ? -5.215 -5.831 9.995 1.00 93.56 86 ILE A C 1
ATOM 684 O O . ILE A 1 86 ? -4.052 -6.060 9.686 1.00 93.56 86 ILE A O 1
ATOM 688 N N . LEU A 1 87 ? -6.248 -6.227 9.243 1.00 95.75 87 LEU A N 1
ATOM 689 C CA . LEU A 1 87 ? -6.069 -6.946 7.982 1.00 95.75 87 LEU A CA 1
ATOM 690 C C . LEU A 1 87 ? -5.541 -6.046 6.860 1.00 95.75 87 LEU A C 1
ATOM 692 O O . LEU A 1 87 ? -4.743 -6.507 6.060 1.00 95.75 87 LEU A O 1
ATOM 696 N N . PHE A 1 88 ? -5.935 -4.774 6.806 1.00 96.06 88 PHE A N 1
ATOM 697 C CA . PHE A 1 88 ? -5.472 -3.810 5.804 1.00 96.06 88 PHE A CA 1
ATOM 698 C C . PHE A 1 88 ? -3.955 -3.593 5.859 1.00 96.06 88 PHE A C 1
ATOM 700 O O . PHE A 1 88 ? -3.289 -3.600 4.823 1.00 96.06 88 PHE A O 1
ATOM 707 N N . LEU A 1 89 ? -3.417 -3.406 7.066 1.00 94.62 89 LEU A N 1
ATOM 708 C CA . LEU A 1 89 ? -2.045 -2.955 7.276 1.00 94.62 89 LEU A CA 1
ATOM 709 C C . LEU A 1 89 ? -0.965 -3.856 6.641 1.00 94.62 89 LEU A C 1
ATOM 711 O O . LEU A 1 89 ? -0.119 -3.311 5.933 1.00 94.62 89 LEU A O 1
ATOM 715 N N . PRO A 1 90 ? -0.965 -5.196 6.809 1.00 96.44 90 PRO A N 1
ATOM 716 C CA . PRO A 1 90 ? 0.052 -6.052 6.198 1.00 96.44 90 PRO A CA 1
ATOM 717 C C . PRO A 1 90 ? -0.006 -6.040 4.667 1.00 96.44 90 PRO A C 1
ATOM 719 O O . PRO A 1 90 ? 1.042 -6.039 4.029 1.00 96.44 90 PRO A O 1
ATOM 722 N N . PHE A 1 91 ? -1.198 -5.982 4.063 1.00 97.62 91 PHE A N 1
ATOM 723 C CA . PHE A 1 91 ? -1.323 -5.912 2.604 1.00 97.62 91 PHE A CA 1
ATOM 724 C C . PHE A 1 91 ? -0.849 -4.562 2.060 1.00 97.62 91 PHE A C 1
ATOM 726 O O . PHE A 1 91 ? -0.124 -4.520 1.068 1.00 97.62 91 PHE A O 1
ATOM 733 N N . PHE A 1 92 ? -1.197 -3.468 2.739 1.00 96.12 92 PHE A N 1
ATOM 734 C CA . PHE A 1 92 ? -0.754 -2.127 2.366 1.00 96.12 92 PHE A CA 1
ATOM 735 C C . PHE A 1 92 ? 0.766 -1.952 2.514 1.00 96.12 92 PHE A C 1
ATOM 737 O O . PHE A 1 92 ? 1.432 -1.520 1.575 1.00 96.12 92 PHE A O 1
ATOM 744 N N . LEU A 1 93 ? 1.332 -2.333 3.663 1.00 95.75 93 LEU A N 1
ATOM 745 C CA . LEU A 1 93 ? 2.776 -2.248 3.903 1.00 95.75 93 LEU A CA 1
ATOM 746 C C . LEU A 1 93 ? 3.559 -3.213 3.008 1.00 95.75 93 LEU A C 1
ATOM 748 O O . LEU A 1 93 ? 4.609 -2.840 2.492 1.00 95.75 93 LEU A O 1
ATOM 752 N N . GLY A 1 94 ? 3.035 -4.421 2.779 1.00 96.88 94 GLY A N 1
ATOM 753 C CA . GLY A 1 94 ? 3.626 -5.381 1.850 1.00 96.88 94 GLY A CA 1
ATOM 754 C C . GLY A 1 94 ? 3.687 -4.834 0.425 1.00 96.88 94 GLY A C 1
ATOM 755 O O . GLY A 1 94 ? 4.715 -4.965 -0.235 1.00 96.88 94 GLY A O 1
ATOM 756 N N . PHE A 1 95 ? 2.627 -4.161 -0.030 1.00 96.62 95 PHE A N 1
ATOM 757 C CA . PHE A 1 95 ? 2.607 -3.497 -1.333 1.00 96.62 95 PHE A CA 1
ATOM 758 C C . PHE A 1 95 ? 3.632 -2.356 -1.427 1.00 96.62 95 PHE A C 1
ATOM 760 O O . PHE A 1 95 ? 4.366 -2.285 -2.411 1.00 96.62 95 PHE A O 1
ATOM 767 N N . LEU A 1 96 ? 3.731 -1.499 -0.401 1.00 94.94 96 LEU A N 1
ATOM 768 C CA . LEU A 1 96 ? 4.730 -0.421 -0.367 1.00 94.94 96 LEU A CA 1
ATOM 769 C C . LEU A 1 96 ? 6.163 -0.961 -0.392 1.00 94.94 96 LEU A C 1
ATOM 771 O O . LEU A 1 96 ? 6.985 -0.482 -1.170 1.00 94.94 96 LEU A O 1
ATOM 775 N N . ALA A 1 97 ? 6.454 -1.974 0.428 1.00 95.69 97 ALA A N 1
ATOM 776 C CA . ALA A 1 97 ? 7.766 -2.610 0.459 1.00 95.69 97 ALA A CA 1
ATOM 777 C C . ALA A 1 97 ? 8.117 -3.219 -0.904 1.00 95.69 97 ALA A C 1
ATOM 779 O O . ALA A 1 97 ? 9.225 -3.030 -1.399 1.00 95.69 97 ALA A O 1
ATOM 780 N N . TRP A 1 98 ? 7.155 -3.898 -1.533 1.00 95.31 98 TRP A N 1
ATOM 781 C CA . TRP A 1 98 ? 7.340 -4.470 -2.860 1.00 95.31 98 TRP A CA 1
ATOM 782 C C . TRP A 1 98 ? 7.641 -3.400 -3.915 1.00 95.31 98 TRP A C 1
ATOM 784 O O . TRP A 1 98 ? 8.602 -3.567 -4.655 1.00 95.31 98 TRP A O 1
ATOM 794 N N . ILE A 1 99 ? 6.897 -2.288 -3.954 1.00 94.31 99 ILE A N 1
ATOM 795 C CA . ILE A 1 99 ? 7.152 -1.196 -4.911 1.00 94.31 99 ILE A CA 1
ATOM 796 C C . ILE A 1 99 ? 8.523 -0.561 -4.697 1.00 94.31 99 ILE A C 1
ATOM 798 O O . ILE A 1 99 ? 9.235 -0.310 -5.667 1.00 94.31 99 ILE A O 1
ATOM 802 N N . PHE A 1 100 ? 8.906 -0.291 -3.450 1.00 93.38 100 PHE A N 1
ATOM 803 C CA . PHE A 1 100 ? 10.189 0.351 -3.162 1.00 93.38 100 PHE A CA 1
ATOM 804 C C . PHE A 1 100 ? 11.393 -0.514 -3.532 1.00 93.38 100 PHE A C 1
ATOM 806 O O . PHE A 1 100 ? 12.433 0.032 -3.888 1.00 93.38 100 PHE A O 1
ATOM 813 N N . LEU A 1 101 ? 11.241 -1.836 -3.498 1.00 94.06 101 LEU A N 1
ATOM 814 C CA . LEU A 1 101 ? 12.277 -2.788 -3.900 1.00 94.06 101 LEU A CA 1
ATOM 815 C C . LEU A 1 101 ? 12.217 -3.159 -5.388 1.00 94.06 101 LEU A C 1
ATOM 817 O O . LEU A 1 101 ? 13.010 -3.976 -5.852 1.00 94.06 101 LEU A O 1
ATOM 821 N N . LYS A 1 102 ? 11.239 -2.635 -6.133 1.00 91.50 102 LYS A N 1
ATOM 822 C CA . LYS A 1 102 ? 11.015 -3.025 -7.520 1.00 91.50 102 LYS A CA 1
ATOM 823 C C . LYS A 1 102 ? 11.838 -2.172 -8.477 1.00 91.50 102 LYS A C 1
ATOM 825 O O . LYS A 1 102 ? 11.876 -0.943 -8.374 1.00 91.50 102 LYS A O 1
ATOM 830 N N . ASP A 1 103 ? 12.402 -2.839 -9.473 1.00 91.88 103 ASP A N 1
ATOM 831 C CA . ASP A 1 103 ? 12.966 -2.192 -10.652 1.00 91.88 103 ASP A CA 1
ATOM 832 C C . ASP A 1 103 ? 11.861 -1.545 -11.496 1.00 91.88 103 ASP A C 1
ATOM 834 O O . ASP A 1 103 ? 10.735 -2.051 -11.584 1.00 91.88 103 ASP A O 1
ATOM 838 N N . GLY A 1 104 ? 12.183 -0.427 -12.138 1.00 90.44 104 GLY A N 1
ATOM 839 C CA . GLY A 1 104 ? 11.237 0.291 -12.982 1.00 90.44 104 GLY A CA 1
ATOM 840 C C . GLY A 1 104 ? 11.895 0.956 -14.181 1.00 90.44 104 GLY A C 1
ATOM 841 O O . GLY A 1 104 ? 13.115 1.137 -14.236 1.00 90.44 104 GLY A O 1
ATOM 842 N N . PHE A 1 105 ? 11.056 1.339 -15.139 1.00 89.31 105 PHE A N 1
ATOM 843 C CA . PHE A 1 105 ? 11.479 2.007 -16.363 1.00 89.31 105 PHE A CA 1
ATOM 844 C C . PHE A 1 105 ? 11.699 3.502 -16.123 1.00 89.31 105 PHE A C 1
ATOM 846 O O . PHE A 1 105 ? 10.769 4.223 -15.758 1.00 89.31 105 PHE A O 1
ATOM 853 N N . SER A 1 106 ? 12.928 3.962 -16.342 1.00 88.62 106 SER A N 1
ATOM 854 C CA . SER A 1 106 ? 13.307 5.373 -16.323 1.00 88.62 106 SER A CA 1
ATOM 855 C C . SER A 1 106 ? 13.565 5.870 -17.744 1.00 88.62 106 SER A C 1
ATOM 857 O O . SER A 1 106 ? 13.963 5.104 -18.624 1.00 88.62 106 SER A O 1
ATOM 859 N N . VAL A 1 107 ? 13.319 7.160 -17.970 1.00 88.88 107 VAL A N 1
ATOM 860 C CA . VAL A 1 107 ? 13.591 7.832 -19.245 1.00 88.88 107 VAL A CA 1
ATOM 861 C C . VAL A 1 107 ? 14.712 8.833 -19.012 1.00 88.88 107 VAL A C 1
ATOM 863 O O . VAL A 1 107 ? 14.574 9.722 -18.170 1.00 88.88 107 VAL A O 1
ATOM 866 N N . ASP A 1 108 ? 15.822 8.665 -19.725 1.00 86.06 108 ASP A N 1
ATOM 867 C CA . ASP A 1 108 ? 16.951 9.597 -19.671 1.00 86.06 108 ASP A CA 1
ATOM 868 C C . ASP A 1 108 ? 16.645 10.901 -20.437 1.00 86.06 108 ASP A C 1
ATOM 870 O O . ASP A 1 108 ? 15.713 10.964 -21.241 1.00 86.06 108 ASP A O 1
ATOM 874 N N . ALA A 1 109 ? 17.461 11.942 -20.244 1.00 87.88 109 ALA A N 1
ATOM 875 C CA . ALA A 1 109 ? 17.350 13.224 -20.946 1.00 87.88 109 ALA A CA 1
ATOM 876 C C . ALA A 1 109 ? 17.381 13.084 -22.483 1.00 87.88 109 ALA A C 1
ATOM 878 O O . ALA A 1 109 ? 16.805 13.906 -23.192 1.00 87.88 109 ALA A O 1
ATOM 879 N N . ASN A 1 110 ? 18.005 12.018 -22.993 1.00 88.81 110 ASN A N 1
ATOM 880 C CA . ASN A 1 110 ? 18.051 11.682 -24.417 1.00 88.81 110 ASN A CA 1
ATOM 881 C C . ASN A 1 110 ? 16.809 10.911 -24.918 1.00 88.81 110 ASN A C 1
ATOM 883 O O . ASN A 1 110 ? 16.771 10.498 -26.074 1.00 88.81 110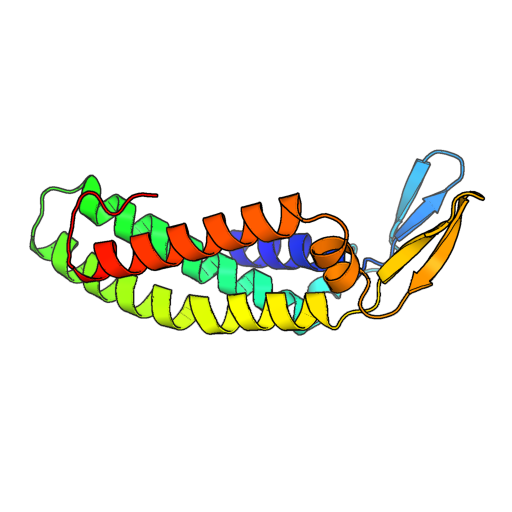 ASN A O 1
ATOM 887 N N . GLY A 1 111 ? 15.809 10.674 -24.060 1.00 86.38 111 GLY A N 1
ATOM 888 C CA . GLY A 1 111 ? 14.590 9.924 -24.386 1.00 86.38 111 GLY A CA 1
ATOM 889 C C . GLY A 1 111 ? 14.758 8.400 -24.388 1.00 86.38 111 GLY A C 1
ATOM 890 O O . GLY A 1 111 ? 13.846 7.682 -24.793 1.00 86.38 111 GLY A O 1
ATOM 891 N N . VAL A 1 112 ? 15.906 7.885 -23.940 1.00 89.62 112 VAL A N 1
ATOM 892 C CA . VAL A 1 112 ? 16.173 6.442 -23.886 1.00 89.62 112 VAL A CA 1
ATOM 893 C C . VAL A 1 112 ? 15.490 5.833 -22.663 1.00 89.62 112 VAL A C 1
ATOM 895 O O . VAL A 1 112 ? 15.713 6.279 -21.537 1.00 89.62 112 VAL A O 1
ATOM 898 N N . VAL A 1 113 ? 14.676 4.797 -22.885 1.00 88.62 113 VAL A N 1
ATOM 899 C CA . VAL A 1 113 ? 14.023 4.020 -21.824 1.00 88.62 113 VAL A CA 1
ATOM 900 C C . VAL A 1 113 ? 14.985 2.944 -21.324 1.00 88.62 113 VAL A C 1
ATOM 902 O O . VAL A 1 113 ? 15.440 2.107 -22.104 1.00 88.62 113 VAL A O 1
ATOM 905 N N . SER A 1 114 ? 15.281 2.942 -20.027 1.00 91.06 114 SER A N 1
ATOM 906 C CA . SER A 1 114 ? 16.167 1.956 -19.399 1.00 91.06 114 SER A CA 1
ATOM 907 C C . SER A 1 114 ? 15.562 1.401 -18.111 1.00 91.06 114 SER A C 1
ATOM 909 O O . SER A 1 114 ? 14.727 2.041 -17.474 1.00 91.06 114 SER A O 1
ATOM 911 N N . MET A 1 115 ? 15.954 0.183 -17.736 1.00 90.38 115 MET A N 1
ATOM 912 C CA . MET A 1 115 ? 15.544 -0.413 -16.466 1.00 90.38 115 MET A CA 1
ATOM 913 C C . MET A 1 115 ? 16.496 0.051 -15.365 1.00 90.38 115 MET A C 1
ATOM 915 O O . MET A 1 115 ? 17.713 -0.064 -15.506 1.00 90.38 115 MET A O 1
ATOM 919 N N . SER A 1 116 ? 15.945 0.558 -14.267 1.00 90.62 116 SER A N 1
ATOM 920 C CA . SER A 1 116 ? 16.716 1.057 -13.128 1.00 90.62 116 SER A CA 1
ATOM 921 C C . SER A 1 116 ? 16.256 0.408 -11.829 1.00 90.62 116 SER A C 1
ATOM 923 O O . SER A 1 116 ? 15.059 0.197 -11.613 1.00 90.62 116 SER A O 1
ATOM 925 N N . ALA A 1 117 ? 17.221 0.078 -10.972 1.00 91.25 117 ALA A N 1
ATOM 926 C CA . ALA A 1 117 ? 16.952 -0.607 -9.719 1.00 91.25 117 ALA A CA 1
ATOM 927 C C . ALA A 1 117 ? 16.301 0.321 -8.691 1.00 91.25 117 ALA A C 1
ATOM 929 O O . ALA A 1 117 ? 16.720 1.471 -8.540 1.00 91.25 117 ALA A O 1
ATOM 930 N N . ASN A 1 118 ? 15.303 -0.189 -7.962 1.00 92.12 118 ASN A N 1
ATOM 931 C CA . ASN A 1 118 ? 14.585 0.540 -6.904 1.00 92.12 118 ASN A CA 1
ATOM 932 C C . ASN A 1 118 ? 14.069 1.925 -7.347 1.00 92.12 118 ASN A C 1
ATOM 934 O O . ASN A 1 118 ? 14.070 2.880 -6.561 1.00 92.12 118 ASN A O 1
ATOM 938 N N . LEU A 1 119 ? 13.645 2.056 -8.611 1.00 90.69 119 LEU A N 1
ATOM 939 C CA . LEU A 1 119 ? 13.282 3.341 -9.220 1.00 90.69 119 LEU A CA 1
ATOM 940 C C . LEU A 1 119 ? 12.276 4.117 -8.363 1.00 90.69 119 LEU A C 1
ATOM 942 O O . LEU A 1 119 ? 12.441 5.312 -8.122 1.00 90.69 119 LEU A O 1
ATOM 946 N N . TYR A 1 120 ? 11.238 3.435 -7.879 1.00 90.81 120 TYR A N 1
ATOM 947 C CA . TYR A 1 120 ? 10.188 4.073 -7.092 1.00 90.81 120 TYR A CA 1
ATOM 948 C C . TYR A 1 120 ? 10.720 4.616 -5.765 1.00 90.81 120 TYR A C 1
ATOM 950 O O . TYR A 1 120 ? 10.385 5.740 -5.401 1.00 90.81 120 TYR A O 1
ATOM 958 N N . LEU A 1 121 ? 11.591 3.879 -5.071 1.00 92.25 121 LEU A N 1
ATOM 959 C CA . LEU A 1 121 ? 12.212 4.362 -3.838 1.00 92.25 121 LEU A CA 1
ATOM 960 C C . LEU A 1 121 ? 13.051 5.617 -4.097 1.00 92.25 121 LEU A C 1
ATOM 962 O O . LEU A 1 121 ? 12.888 6.616 -3.398 1.00 92.25 121 LEU A O 1
ATOM 966 N N . TYR A 1 122 ? 13.905 5.597 -5.124 1.00 91.56 122 TYR A N 1
ATOM 967 C CA . TYR A 1 122 ? 14.721 6.762 -5.464 1.00 91.56 122 TYR A CA 1
ATOM 968 C C . TYR A 1 122 ? 13.873 7.957 -5.894 1.00 91.56 122 TYR A C 1
ATOM 970 O O . TYR A 1 122 ? 14.172 9.076 -5.492 1.00 91.56 122 TYR A O 1
ATOM 978 N N . ASN A 1 123 ? 12.774 7.748 -6.620 1.00 90.44 123 ASN A N 1
ATOM 979 C CA . ASN A 1 123 ? 11.847 8.828 -6.962 1.00 90.44 123 ASN A CA 1
ATOM 980 C C . ASN A 1 123 ? 11.243 9.479 -5.713 1.00 90.44 123 ASN A C 1
ATOM 982 O O . ASN A 1 123 ? 11.155 10.703 -5.645 1.00 90.44 123 ASN A O 1
ATOM 986 N N . PHE A 1 124 ? 10.882 8.681 -4.707 1.00 89.12 124 PHE A N 1
ATOM 987 C CA . PHE A 1 124 ? 10.381 9.184 -3.428 1.00 89.12 124 PHE A CA 1
ATOM 988 C C . PHE A 1 124 ? 11.439 9.960 -2.632 1.00 89.12 124 PHE A C 1
ATOM 990 O O . PHE A 1 124 ? 11.112 10.974 -2.018 1.00 89.12 124 PHE A O 1
ATOM 997 N N . LEU A 1 125 ? 12.694 9.507 -2.649 1.00 88.81 125 LEU A N 1
ATOM 998 C CA . LEU A 1 125 ? 13.798 10.172 -1.948 1.00 88.81 125 LEU A CA 1
ATOM 999 C C . LEU A 1 125 ? 14.263 11.449 -2.660 1.00 88.81 125 LEU A C 1
ATOM 1001 O O . LEU A 1 125 ? 14.560 12.446 -2.005 1.00 88.81 125 LEU A O 1
ATOM 1005 N N . ASN A 1 126 ? 14.295 11.434 -3.993 1.00 91.19 126 ASN A N 1
ATOM 1006 C CA . ASN A 1 126 ? 14.726 12.565 -4.811 1.00 91.19 126 ASN A CA 1
ATOM 1007 C C . ASN A 1 126 ? 13.666 13.674 -4.841 1.00 91.19 126 ASN A C 1
ATOM 1009 O O . ASN A 1 126 ? 14.004 14.856 -4.813 1.00 91.19 126 ASN A O 1
ATOM 1013 N N . GLN A 1 127 ? 12.382 13.307 -4.887 1.00 91.12 127 GLN A N 1
ATOM 1014 C CA . GLN A 1 127 ? 11.261 14.245 -4.881 1.00 91.12 127 GLN A CA 1
ATOM 1015 C C . GLN A 1 127 ? 10.565 14.220 -3.520 1.00 91.12 127 GLN A C 1
ATOM 1017 O O . GLN A 1 127 ? 9.556 13.541 -3.316 1.00 91.12 127 GLN A O 1
ATOM 1022 N N . MET A 1 128 ? 11.094 15.023 -2.592 1.00 88.56 128 MET A N 1
ATOM 1023 C CA . MET A 1 128 ? 10.656 15.081 -1.189 1.00 88.56 128 MET A CA 1
ATOM 1024 C C . MET A 1 128 ? 9.138 15.288 -1.021 1.00 88.56 128 MET A C 1
ATOM 1026 O O . MET A 1 128 ? 8.544 14.811 -0.055 1.00 88.56 128 MET A O 1
ATOM 1030 N N . ILE A 1 129 ? 8.478 15.958 -1.972 1.00 93.00 129 ILE A N 1
ATOM 1031 C CA . ILE A 1 129 ? 7.029 16.186 -1.928 1.00 93.00 129 ILE A CA 1
ATOM 1032 C C . ILE A 1 129 ? 6.217 14.884 -1.939 1.00 93.00 129 ILE A C 1
ATOM 1034 O O . ILE A 1 129 ? 5.215 14.790 -1.229 1.00 93.00 129 ILE A O 1
ATOM 1038 N N . PHE A 1 130 ? 6.657 13.858 -2.674 1.00 89.94 130 PHE A N 1
ATOM 1039 C CA . PHE A 1 130 ? 5.962 12.571 -2.715 1.00 89.94 130 PHE A CA 1
ATOM 1040 C C . PHE A 1 130 ? 6.098 11.831 -1.386 1.00 89.94 130 PHE A C 1
ATOM 1042 O O . PHE A 1 130 ? 5.108 11.302 -0.878 1.00 89.94 130 PHE A O 1
ATOM 1049 N N . ALA A 1 131 ? 7.287 11.864 -0.776 1.00 88.44 131 ALA A N 1
ATOM 1050 C CA . ALA A 1 131 ? 7.517 11.294 0.549 1.00 88.44 131 ALA A CA 1
ATOM 1051 C C . ALA A 1 131 ? 6.651 11.965 1.622 1.00 88.44 131 ALA A C 1
ATOM 1053 O O . ALA A 1 131 ? 6.019 11.268 2.418 1.00 88.44 131 ALA A O 1
ATOM 1054 N N . ILE A 1 132 ? 6.554 13.298 1.605 1.00 92.44 132 ILE A N 1
ATOM 1055 C CA . ILE A 1 132 ? 5.698 14.049 2.533 1.00 92.44 132 ILE A CA 1
ATOM 1056 C C . ILE A 1 132 ? 4.225 13.686 2.327 1.00 92.44 132 ILE A C 1
ATOM 1058 O O . ILE A 1 132 ? 3.529 13.393 3.299 1.00 92.44 132 ILE A O 1
ATOM 1062 N N . LEU A 1 133 ? 3.744 13.663 1.080 1.00 93.25 133 LEU A N 1
ATOM 1063 C CA . LEU A 1 133 ? 2.346 13.351 0.783 1.00 93.25 133 LEU A CA 1
ATOM 1064 C C . LEU A 1 133 ? 1.973 11.927 1.220 1.00 93.25 133 LEU A C 1
ATOM 1066 O O . LEU A 1 133 ? 0.922 11.726 1.833 1.00 93.25 133 LEU A O 1
ATOM 1070 N N . LEU A 1 134 ? 2.851 10.952 0.966 1.00 90.62 134 LEU A N 1
ATOM 1071 C CA . LEU A 1 134 ? 2.666 9.577 1.430 1.00 90.62 134 LEU A CA 1
ATOM 1072 C C . LEU A 1 134 ? 2.667 9.503 2.959 1.00 90.62 134 LEU A C 1
ATOM 1074 O O . LEU A 1 134 ? 1.778 8.872 3.528 1.00 90.62 134 LEU A O 1
ATOM 1078 N N . ALA A 1 135 ? 3.612 10.165 3.629 1.00 91.56 135 ALA A N 1
ATOM 1079 C CA . ALA A 1 135 ? 3.683 10.180 5.088 1.00 91.56 135 ALA A CA 1
ATOM 1080 C C . ALA A 1 135 ? 2.418 10.787 5.712 1.00 91.56 135 ALA A C 1
ATOM 1082 O O . ALA A 1 135 ? 1.843 10.191 6.623 1.00 91.56 135 ALA A O 1
ATOM 1083 N N . ILE A 1 136 ? 1.940 11.921 5.187 1.00 94.62 136 ILE A N 1
ATOM 1084 C CA . ILE A 1 136 ? 0.677 12.540 5.613 1.00 94.62 136 ILE A CA 1
ATOM 1085 C C . ILE A 1 136 ? -0.481 11.559 5.419 1.00 94.62 136 ILE A C 1
ATOM 1087 O O . ILE A 1 136 ? -1.251 11.339 6.353 1.00 94.62 136 ILE A O 1
ATOM 1091 N N . GLY A 1 137 ? -0.582 10.925 4.247 1.00 90.75 137 GLY A N 1
ATOM 1092 C CA . GLY A 1 137 ? -1.621 9.933 3.969 1.00 90.75 137 GLY A CA 1
ATOM 1093 C C . GLY A 1 137 ? -1.604 8.767 4.961 1.00 90.75 137 GLY A C 1
ATOM 1094 O O . GLY A 1 137 ? -2.639 8.427 5.534 1.00 90.75 137 GLY A O 1
ATOM 1095 N N . VAL A 1 138 ? -0.428 8.196 5.234 1.00 91.25 138 VAL A N 1
ATOM 1096 C CA . VAL A 1 138 ? -0.265 7.103 6.206 1.00 91.25 138 VAL A CA 1
ATOM 1097 C C . VAL A 1 138 ? -0.660 7.552 7.613 1.00 91.25 138 VAL A C 1
ATOM 1099 O O . VAL A 1 138 ? -1.404 6.843 8.291 1.00 91.25 138 VAL A O 1
ATOM 1102 N N . ILE A 1 139 ? -0.222 8.736 8.047 1.00 92.56 139 ILE A N 1
ATOM 1103 C CA . ILE A 1 139 ? -0.571 9.285 9.364 1.00 92.56 139 ILE A CA 1
ATOM 1104 C C . ILE A 1 139 ? -2.086 9.475 9.484 1.00 92.56 139 ILE A C 1
ATOM 1106 O O . ILE A 1 139 ? -2.668 9.055 10.483 1.00 92.56 139 ILE A O 1
ATOM 1110 N N . LEU A 1 140 ? -2.741 10.051 8.472 1.00 90.50 140 LEU A N 1
ATOM 1111 C CA . LEU A 1 140 ? -4.195 10.244 8.469 1.00 90.50 140 LEU A CA 1
ATOM 1112 C C . LEU A 1 140 ? -4.946 8.910 8.544 1.00 90.50 140 LEU A C 1
ATOM 1114 O O . LEU A 1 140 ? -5.879 8.779 9.338 1.00 90.50 140 LEU A O 1
ATOM 1118 N N . VAL A 1 141 ? -4.498 7.896 7.798 1.00 88.50 141 VAL A N 1
ATOM 1119 C CA . VAL A 1 141 ? -5.067 6.541 7.861 1.00 88.50 141 VAL A CA 1
ATOM 1120 C C . VAL A 1 141 ? -4.931 5.938 9.257 1.00 88.50 141 VAL A C 1
ATOM 1122 O O . VAL A 1 141 ? -5.915 5.440 9.808 1.00 88.50 141 VAL A O 1
ATOM 1125 N N . LEU A 1 142 ? -3.754 6.028 9.873 1.00 90.19 142 LEU A N 1
ATOM 1126 C CA . LEU A 1 142 ? -3.538 5.517 11.228 1.00 90.19 142 LEU A CA 1
ATOM 1127 C C . LEU A 1 142 ? -4.374 6.272 12.271 1.00 90.19 142 LEU A C 1
ATOM 1129 O O . LEU A 1 142 ? -4.964 5.647 13.155 1.00 90.19 142 LEU A O 1
ATOM 1133 N N . LEU A 1 143 ? -4.478 7.598 12.158 1.00 88.88 143 LEU A N 1
ATOM 1134 C CA . LEU A 1 143 ? -5.313 8.406 13.047 1.00 88.88 143 LEU A CA 1
ATOM 1135 C C . LEU A 1 143 ? -6.789 8.026 12.929 1.00 88.88 143 LEU A C 1
ATOM 1137 O O . LEU A 1 143 ? -7.439 7.816 13.956 1.00 88.88 143 LEU A O 1
ATOM 1141 N N . GLY A 1 144 ? -7.308 7.871 11.711 1.00 86.31 144 GLY A N 1
ATOM 1142 C CA . GLY A 1 144 ? -8.688 7.444 11.500 1.00 86.31 144 GLY A CA 1
ATOM 1143 C C . GLY A 1 144 ? -8.949 6.020 12.007 1.00 86.31 144 GLY A C 1
ATOM 1144 O O . GLY A 1 144 ? -9.996 5.765 12.607 1.00 86.31 144 GLY A O 1
ATOM 1145 N N . MET A 1 145 ? -7.976 5.105 11.900 1.00 87.75 145 MET A N 1
ATOM 1146 C CA . MET A 1 145 ? -8.060 3.771 12.517 1.00 87.75 145 MET A CA 1
ATOM 1147 C C . MET A 1 145 ? -8.143 3.840 14.045 1.00 87.75 145 MET A C 1
ATOM 1149 O O . MET A 1 145 ? -8.987 3.170 14.644 1.00 87.75 145 MET A O 1
ATOM 1153 N N . VAL A 1 146 ? -7.297 4.655 14.681 1.00 87.69 146 VAL A N 1
ATOM 1154 C CA . VAL A 1 146 ? -7.289 4.829 16.143 1.00 87.69 146 VAL A CA 1
ATOM 1155 C C . VAL A 1 146 ? -8.579 5.496 16.626 1.00 87.69 146 VAL A C 1
ATOM 1157 O O . VAL A 1 146 ? -9.156 5.064 17.624 1.00 87.69 146 VAL A O 1
ATOM 1160 N N . GLN A 1 147 ? -9.063 6.524 15.928 1.00 85.50 147 GLN A N 1
ATOM 1161 C CA . GLN A 1 147 ? -10.324 7.196 16.260 1.00 85.50 147 GLN A CA 1
ATOM 1162 C C . GLN A 1 147 ? -11.528 6.264 16.091 1.00 85.50 147 GLN A C 1
ATOM 1164 O O . GLN A 1 147 ? -12.382 6.198 16.979 1.00 85.50 147 GLN A O 1
ATOM 1169 N N . GLY A 1 148 ? -11.563 5.498 14.998 1.00 83.81 148 GLY A N 1
ATOM 1170 C CA . GLY A 1 148 ? -12.585 4.483 14.761 1.00 83.81 148 GLY A CA 1
ATOM 1171 C C . GLY A 1 148 ? -12.581 3.402 15.842 1.00 83.81 148 GLY A C 1
ATOM 1172 O O . GLY A 1 148 ? -13.640 3.033 16.344 1.00 83.81 148 GLY A O 1
ATOM 1173 N N . ALA A 1 149 ? -11.401 2.955 16.283 1.00 82.81 149 ALA A N 1
ATOM 1174 C CA . ALA A 1 149 ? -11.269 1.990 17.376 1.00 82.81 149 ALA A CA 1
ATOM 1175 C C . ALA A 1 149 ? -11.750 2.538 18.733 1.00 82.81 149 ALA A C 1
ATOM 1177 O O . ALA A 1 149 ? -12.264 1.776 19.548 1.00 82.81 149 ALA A O 1
ATOM 1178 N N . LYS A 1 150 ? -11.626 3.851 18.969 1.00 83.50 150 LYS A N 1
ATOM 1179 C CA . LYS A 1 150 ? -12.139 4.533 20.172 1.00 83.50 150 LYS A CA 1
ATOM 1180 C C . LYS A 1 150 ? -13.647 4.817 20.124 1.00 83.50 150 LYS A C 1
ATOM 1182 O O . LYS A 1 150 ? -14.187 5.373 21.076 1.00 83.50 150 LYS A O 1
ATOM 1187 N N . GLY A 1 151 ? -14.338 4.469 19.036 1.00 72.62 151 GLY A N 1
ATOM 1188 C CA . GLY A 1 151 ? -15.782 4.683 18.906 1.00 72.62 151 GLY A CA 1
ATOM 1189 C C . GLY A 1 151 ? -16.188 6.146 18.679 1.00 72.62 151 GLY A C 1
ATOM 1190 O O . GLY A 1 151 ? -17.369 6.485 18.834 1.00 72.62 151 GLY A O 1
ATOM 1191 N N . CYS A 1 152 ? -15.241 7.015 18.307 1.00 71.62 152 CYS A N 1
ATOM 1192 C CA . CYS A 1 152 ? -15.546 8.383 17.900 1.00 71.62 152 CYS A CA 1
ATOM 1193 C C . CYS A 1 152 ? -16.343 8.356 16.586 1.00 71.62 152 CYS A C 1
ATOM 1195 O O . CYS A 1 152 ? -15.878 7.804 15.593 1.00 71.62 152 CYS A O 1
ATOM 1197 N N . SER A 1 153 ? -17.539 8.958 16.573 1.00 60.06 153 SER A N 1
ATOM 1198 C CA . SER A 1 153 ? -18.382 9.050 15.366 1.00 60.06 153 SER A CA 1
ATOM 1199 C C . SER A 1 153 ? -17.761 9.939 14.288 1.00 60.06 153 SER A C 1
ATOM 1201 O O . SER A 1 153 ? -17.948 9.694 13.104 1.00 60.06 153 SER A O 1
ATOM 1203 N N . LYS A 1 154 ? -16.940 10.913 14.696 1.00 61.06 154 LYS A N 1
ATOM 1204 C CA . LYS A 1 154 ? -16.092 11.723 13.815 1.00 61.06 154 LYS A CA 1
ATOM 1205 C C . LYS A 1 154 ? -14.752 11.035 13.544 1.00 61.06 154 LYS A C 1
ATOM 1207 O O . LYS A 1 154 ? -13.713 11.667 13.698 1.00 61.06 154 LYS A O 1
ATOM 1212 N N . ALA A 1 155 ? -14.754 9.740 13.231 1.00 53.03 155 ALA A N 1
ATOM 1213 C CA . ALA A 1 155 ? -13.565 9.115 12.668 1.00 53.03 155 ALA A CA 1
ATOM 1214 C C . ALA A 1 155 ? -13.353 9.766 11.298 1.00 53.03 155 ALA A C 1
ATOM 1216 O O . ALA A 1 155 ? -14.113 9.514 10.366 1.00 53.03 155 ALA A O 1
ATOM 1217 N N . ILE A 1 156 ? -12.416 10.709 11.246 1.00 46.66 156 ILE A N 1
ATOM 1218 C CA . ILE A 1 156 ? -12.152 11.518 10.061 1.00 46.66 156 ILE A CA 1
ATOM 1219 C C . I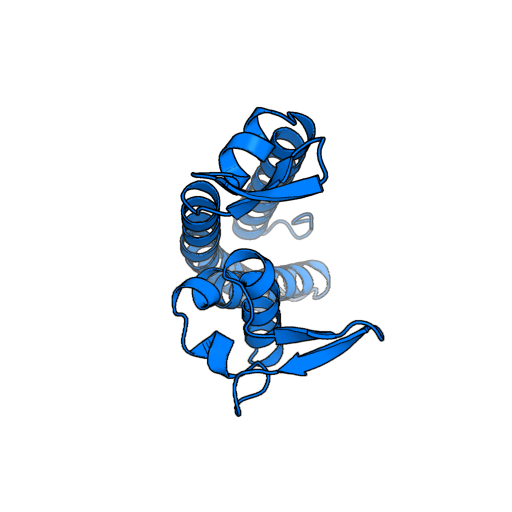LE A 1 156 ? -11.653 10.583 8.962 1.00 46.66 156 ILE A C 1
ATOM 1221 O O . ILE A 1 156 ? -10.571 10.011 9.094 1.00 46.66 156 ILE A O 1
ATOM 1225 N N . PHE A 1 157 ? -12.454 10.466 7.907 1.00 49.91 157 PHE A N 1
ATOM 1226 C CA . PHE A 1 157 ? -12.032 10.174 6.545 1.00 49.91 157 PHE A CA 1
ATOM 1227 C C . PHE A 1 157 ? -12.899 10.992 5.598 1.00 49.91 157 PHE A C 1
ATOM 1229 O O . PHE A 1 157 ? -14.142 10.894 5.722 1.00 49.91 157 PHE A O 1
#

Sequence (157 aa):
YLGVFLIGVAVSSFFSGSEFILNEHNFVSWQNPLHGLELLLNPFNYLLGLALVFLARLLGAAYFMNNINDENIKIRAMKKLMINSILFLPFFLGFLAWIFLKDGFSVDANGVVSMSANLYLYNFLNQMIFAILLAIGVILVLLGMVQGAKGCSKAIF

Secondary structure (DSSP, 8-state):
-HHHHHHHHHHHHHHH---EEE-TT--EEESSTTTTGGGGG-TTHHHHHHHHHHHHHHHHHHHHHHH---HHHHHHHHHHHHHHHHHHHHHHHHHHHHHHT--EEEE-TT--EEEETTHHHHHHHHSHHHHHHHHHHHHHHHHHHHHHHTT-TT---

pLDDT: mean 90.64, std 7.72, range [46.66, 98.0]